Protein AF-A0A0L6JQU4-F1 (afdb_monomer_lite)

pLDDT: mean 86.3, std 13.22, range [57.06, 98.06]

Foldseek 3Di:
DCLLVVLLVCLQVPNDLVVSCVVVVHPDSVVSVVSNDYDPVRVVVVVVVVCVPPPPPDPPCVPDVPVVCVVVVND

Organism: NCBI:txid398512

Structure (mmCIF, N/CA/C/O backbone):
data_AF-A0A0L6JQU4-F1
#
_entry.id   AF-A0A0L6JQU4-F1
#
loop_
_atom_site.group_PDB
_atom_site.id
_atom_site.type_symbol
_atom_site.label_atom_id
_atom_site.label_alt_id
_atom_site.label_comp_id
_atom_site.label_asym_id
_atom_site.label_entity_id
_atom_site.label_seq_id
_atom_site.pdbx_PDB_ins_code
_atom_site.Cartn_x
_atom_site.Cartn_y
_atom_site.Cartn_z
_atom_site.occupancy
_atom_site.B_iso_or_equiv
_atom_site.auth_seq_id
_atom_site.auth_comp_id
_atom_site.auth_asym_id
_atom_site.auth_atom_id
_atom_site.pdbx_PDB_model_num
ATOM 1 N N . MET A 1 1 ? 14.021 12.965 -0.281 1.00 67.12 1 MET A N 1
ATOM 2 C CA . MET A 1 1 ? 13.131 12.016 0.428 1.00 67.12 1 MET A CA 1
ATOM 3 C C . MET A 1 1 ? 11.667 12.231 0.012 1.00 67.12 1 MET A C 1
ATOM 5 O O . MET A 1 1 ? 10.887 12.744 0.792 1.00 67.12 1 MET A O 1
ATOM 9 N N . PHE A 1 2 ? 11.271 11.868 -1.217 1.00 92.56 2 PHE A N 1
ATOM 10 C CA . PHE A 1 2 ? 9.872 12.044 -1.684 1.00 92.56 2 PHE A CA 1
ATOM 11 C C . PHE A 1 2 ? 9.302 10.828 -2.417 1.00 92.56 2 PHE A C 1
ATOM 13 O O . PHE A 1 2 ? 8.092 10.635 -2.446 1.00 92.56 2 PHE A O 1
ATOM 20 N N . ARG A 1 3 ? 10.174 9.968 -2.963 1.00 94.38 3 ARG A N 1
ATOM 21 C CA . ARG A 1 3 ? 9.789 8.745 -3.680 1.00 94.38 3 ARG A CA 1
ATOM 22 C C . ARG A 1 3 ? 8.871 7.853 -2.844 1.00 94.38 3 ARG A C 1
ATOM 24 O O . ARG A 1 3 ? 7.823 7.454 -3.330 1.00 94.38 3 ARG A O 1
ATOM 31 N N . ARG A 1 4 ? 9.252 7.590 -1.588 1.00 95.31 4 ARG A N 1
ATOM 32 C CA . ARG A 1 4 ? 8.477 6.758 -0.657 1.00 95.31 4 ARG A CA 1
ATOM 33 C C . ARG A 1 4 ? 7.105 7.357 -0.376 1.00 95.31 4 ARG A C 1
ATOM 35 O O . ARG A 1 4 ? 6.107 6.708 -0.647 1.00 95.31 4 ARG A O 1
ATOM 42 N N . THR A 1 5 ? 7.068 8.597 0.108 1.00 96.62 5 THR A N 1
AT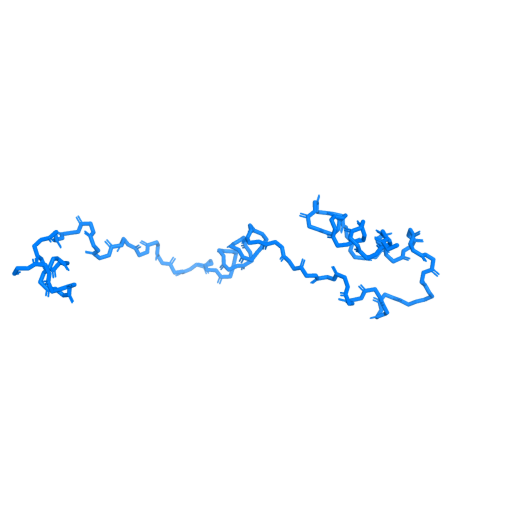OM 43 C CA . THR A 1 5 ? 5.821 9.289 0.453 1.00 96.62 5 THR A CA 1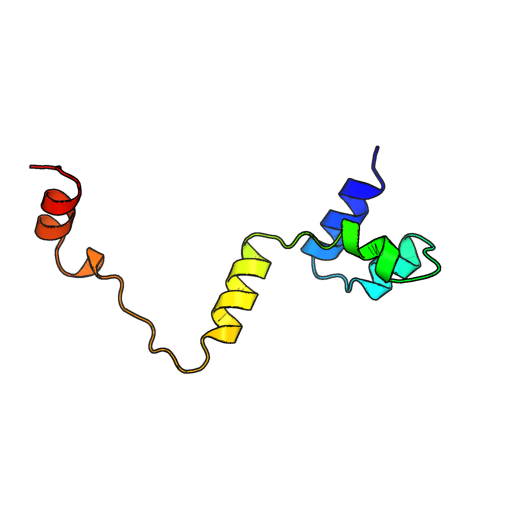
ATOM 44 C C . THR A 1 5 ? 4.874 9.360 -0.740 1.00 96.62 5 THR A C 1
ATOM 46 O O . THR A 1 5 ? 3.704 9.028 -0.614 1.00 96.62 5 THR A O 1
ATOM 49 N N . ARG A 1 6 ? 5.385 9.701 -1.931 1.00 96.75 6 ARG A N 1
ATOM 50 C CA . ARG A 1 6 ? 4.581 9.732 -3.156 1.00 96.75 6 ARG A CA 1
ATOM 51 C C . ARG A 1 6 ? 4.042 8.350 -3.531 1.00 96.75 6 ARG A C 1
ATOM 53 O O . ARG A 1 6 ? 2.872 8.250 -3.866 1.00 96.75 6 ARG A O 1
ATOM 60 N N . ALA A 1 7 ? 4.865 7.302 -3.478 1.00 97.69 7 ALA A N 1
ATOM 61 C CA . ALA A 1 7 ? 4.439 5.940 -3.806 1.00 97.69 7 ALA A CA 1
ATOM 62 C C . ALA A 1 7 ? 3.345 5.429 -2.859 1.00 97.69 7 ALA A C 1
ATOM 64 O O . ALA A 1 7 ? 2.339 4.895 -3.320 1.00 97.69 7 ALA A O 1
ATOM 65 N N . THR A 1 8 ? 3.520 5.643 -1.553 1.00 97.31 8 THR A N 1
ATOM 66 C CA . THR A 1 8 ? 2.521 5.275 -0.544 1.00 97.31 8 THR A CA 1
ATOM 67 C C . THR A 1 8 ? 1.233 6.074 -0.721 1.00 97.31 8 THR A C 1
ATOM 69 O O . THR A 1 8 ? 0.163 5.480 -0.720 1.00 97.31 8 THR A O 1
ATOM 72 N N . ASN A 1 9 ? 1.316 7.384 -0.974 1.00 97.31 9 ASN A N 1
ATOM 73 C CA . ASN A 1 9 ? 0.126 8.198 -1.223 1.00 97.31 9 ASN A CA 1
ATOM 74 C C . ASN A 1 9 ? -0.613 7.760 -2.493 1.00 97.31 9 ASN A C 1
ATOM 76 O O . ASN A 1 9 ? -1.835 7.726 -2.486 1.00 97.31 9 ASN A O 1
ATOM 80 N N . LEU A 1 10 ? 0.086 7.411 -3.580 1.00 97.31 10 LEU A N 1
ATOM 81 C CA . LEU A 1 10 ? -0.572 6.892 -4.787 1.00 97.31 10 LEU A CA 1
ATOM 82 C C . LEU A 1 10 ? -1.370 5.622 -4.474 1.00 97.31 10 LEU A C 1
ATOM 84 O O . LEU A 1 10 ? -2.534 5.533 -4.847 1.00 97.31 10 LEU A O 1
ATOM 88 N N . TYR A 1 11 ? -0.764 4.686 -3.741 1.00 97.75 11 TYR A N 1
ATOM 89 C CA . TYR A 1 11 ? -1.438 3.461 -3.320 1.00 97.75 11 TYR A CA 1
ATOM 90 C C . TYR A 1 11 ? -2.658 3.741 -2.429 1.00 97.75 11 TYR A C 1
ATOM 92 O O . TYR A 1 11 ? -3.740 3.223 -2.683 1.00 97.75 11 TYR A O 1
ATOM 100 N N . GLN A 1 12 ? -2.508 4.609 -1.425 1.00 97.44 12 GLN A N 1
ATOM 101 C CA . GLN A 1 12 ? -3.592 4.971 -0.503 1.00 97.44 12 GLN A CA 1
ATOM 102 C C . GLN A 1 12 ? -4.739 5.739 -1.174 1.00 97.44 12 GLN A C 1
ATOM 104 O O . GLN A 1 12 ? -5.862 5.673 -0.692 1.00 97.44 12 GLN A O 1
ATOM 109 N N . ASN A 1 13 ? -4.479 6.421 -2.293 1.00 96.81 13 ASN A N 1
ATOM 110 C CA . ASN A 1 13 ? -5.503 7.064 -3.126 1.00 96.81 13 ASN A CA 1
ATOM 111 C C . ASN A 1 13 ? -6.114 6.108 -4.174 1.00 96.81 13 ASN A C 1
ATOM 113 O O . ASN A 1 13 ? -6.742 6.565 -5.127 1.00 96.81 13 ASN A O 1
ATOM 117 N N . GLY A 1 14 ? -5.906 4.793 -4.038 1.00 94.62 14 GLY A N 1
ATOM 118 C CA . GLY A 1 14 ? -6.557 3.777 -4.868 1.00 94.62 14 GLY A CA 1
ATOM 119 C C . GLY A 1 14 ? -5.8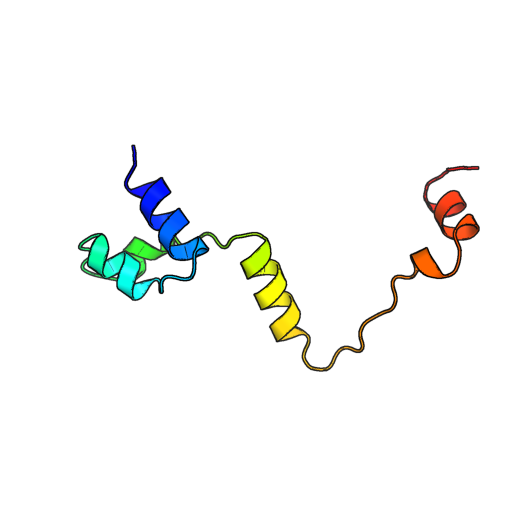28 3.413 -6.164 1.00 94.62 14 GLY A C 1
ATOM 120 O O . GLY A 1 14 ? -6.372 2.668 -6.974 1.00 94.62 14 GLY A O 1
ATOM 121 N N . VAL A 1 15 ? -4.598 3.891 -6.391 1.00 97.00 15 VAL A N 1
ATOM 122 C CA . VAL A 1 15 ? -3.803 3.438 -7.544 1.00 97.00 15 VAL A CA 1
ATOM 123 C C . VAL A 1 15 ? -3.280 2.026 -7.287 1.00 97.00 15 VAL A C 1
ATOM 125 O O . VAL A 1 15 ? -2.595 1.778 -6.292 1.00 97.00 15 VAL A O 1
ATOM 128 N N . GLU A 1 16 ? -3.534 1.109 -8.221 1.00 96.81 16 GLU A N 1
ATOM 129 C CA . GLU A 1 16 ? -3.069 -0.274 -8.117 1.00 96.81 16 GLU A CA 1
ATOM 130 C C . GLU A 1 16 ? -1.548 -0.374 -7.952 1.00 96.81 16 GLU A C 1
ATOM 132 O O . GLU A 1 16 ? -0.764 0.345 -8.586 1.00 96.81 16 GLU A O 1
ATOM 137 N N . LEU A 1 17 ? -1.111 -1.332 -7.130 1.00 97.06 17 LEU A N 1
ATOM 138 C CA . LEU A 1 17 ? 0.303 -1.514 -6.804 1.00 97.06 17 LEU A CA 1
ATOM 139 C C . LEU A 1 17 ? 1.165 -1.798 -8.048 1.00 97.06 17 LEU A C 1
ATOM 141 O O . LEU A 1 17 ? 2.335 -1.409 -8.092 1.00 97.06 17 LEU A O 1
ATOM 145 N N . GLU A 1 18 ? 0.593 -2.428 -9.077 1.00 97.62 18 GLU A N 1
ATOM 146 C CA . GLU A 1 18 ? 1.259 -2.665 -10.363 1.00 97.62 18 GLU A CA 1
ATOM 147 C C . GLU A 1 18 ? 1.570 -1.361 -11.106 1.00 97.62 18 GLU A C 1
ATOM 149 O O . GLU A 1 18 ? 2.668 -1.186 -11.639 1.00 97.62 18 GLU A O 1
ATOM 154 N N . LEU A 1 19 ? 0.643 -0.402 -11.090 1.00 97.88 19 LEU A N 1
ATOM 155 C CA . LEU A 1 19 ? 0.838 0.915 -11.694 1.00 97.88 19 LEU A CA 1
ATOM 156 C C . LEU A 1 19 ? 1.859 1.731 -10.904 1.00 97.88 19 LEU A C 1
ATOM 158 O O . LEU A 1 19 ? 2.750 2.340 -11.497 1.00 97.88 19 LEU A O 1
ATOM 162 N N . VAL A 1 20 ? 1.803 1.678 -9.569 1.00 97.81 20 VAL A N 1
ATOM 163 C CA . VAL A 1 20 ? 2.835 2.285 -8.715 1.00 97.81 20 VAL A CA 1
ATOM 164 C C . VAL A 1 20 ? 4.210 1.686 -9.033 1.00 97.81 20 VAL A C 1
ATOM 166 O O . VAL A 1 20 ? 5.190 2.419 -9.147 1.00 97.81 20 VAL A O 1
ATOM 169 N N . SER A 1 21 ? 4.298 0.370 -9.252 1.00 98.06 21 SER A N 1
ATOM 170 C CA . SER A 1 21 ? 5.537 -0.313 -9.647 1.00 98.06 21 SER A CA 1
ATOM 171 C C . SER A 1 21 ? 6.086 0.199 -10.982 1.00 98.06 21 SER A C 1
ATOM 173 O O . SER A 1 21 ? 7.267 0.554 -11.060 1.00 98.06 21 SER A O 1
ATOM 175 N N . ARG A 1 22 ? 5.220 0.341 -11.995 1.00 97.56 22 ARG A N 1
ATOM 176 C CA . ARG A 1 22 ? 5.574 0.898 -13.312 1.00 97.56 22 ARG A CA 1
ATOM 177 C C . ARG A 1 22 ? 6.063 2.344 -13.217 1.00 97.56 22 ARG A C 1
ATOM 179 O O . ARG A 1 22 ? 7.109 2.661 -13.772 1.00 97.56 22 ARG A O 1
ATOM 186 N N . ILE A 1 23 ? 5.370 3.201 -12.463 1.00 96.25 23 ILE A N 1
ATOM 187 C CA . ILE A 1 23 ? 5.757 4.612 -12.258 1.00 96.25 23 ILE A CA 1
ATOM 188 C C . ILE A 1 23 ? 7.137 4.725 -11.595 1.00 96.25 23 ILE A C 1
ATOM 190 O O . ILE A 1 23 ? 7.903 5.640 -11.892 1.00 96.25 23 ILE A O 1
ATOM 194 N N . LEU A 1 24 ? 7.462 3.804 -10.686 1.00 95.94 24 LEU A N 1
ATOM 195 C CA . LEU A 1 24 ? 8.750 3.774 -9.993 1.00 95.94 24 LEU A CA 1
ATOM 196 C C . LEU A 1 24 ? 9.872 3.100 -10.798 1.00 95.94 24 LEU A C 1
ATOM 198 O O . LEU A 1 24 ? 11.022 3.112 -10.343 1.00 95.94 24 LEU A O 1
ATOM 202 N N . GLY A 1 25 ? 9.554 2.510 -11.954 1.00 97.00 25 GLY A N 1
ATOM 203 C CA . GLY A 1 25 ? 10.504 1.781 -12.792 1.00 97.00 25 GLY A CA 1
ATOM 204 C C . GLY A 1 25 ? 11.047 0.517 -12.126 1.00 97.00 25 GLY A C 1
ATOM 205 O O . GLY A 1 25 ? 12.219 0.187 -12.291 1.00 97.00 25 GLY A O 1
ATOM 206 N N . HIS A 1 26 ? 10.243 -0.162 -11.306 1.00 97.50 26 HIS A N 1
ATOM 207 C CA . HIS A 1 26 ? 10.655 -1.421 -10.693 1.00 97.50 26 HIS A CA 1
ATOM 208 C C . HIS A 1 26 ? 10.517 -2.576 -11.692 1.00 97.50 26 HIS A C 1
ATOM 210 O O . HIS A 1 26 ? 9.497 -2.712 -12.359 1.00 97.50 26 HIS A O 1
ATOM 216 N N . ALA A 1 27 ? 11.526 -3.448 -11.748 1.00 96.12 27 ALA A N 1
ATOM 217 C CA . ALA A 1 27 ? 11.490 -4.654 -12.580 1.00 96.12 27 ALA A CA 1
ATOM 218 C C . ALA A 1 27 ? 10.518 -5.729 -12.053 1.00 96.12 27 ALA A C 1
ATOM 220 O O . ALA A 1 27 ? 10.120 -6.623 -12.792 1.00 96.12 27 ALA A O 1
ATOM 221 N N . SER A 1 28 ? 10.146 -5.659 -10.772 1.00 96.44 28 SER A N 1
ATOM 222 C CA . SER A 1 28 ? 9.220 -6.586 -10.122 1.00 96.44 28 SER A CA 1
ATOM 223 C C . SER A 1 28 ? 8.314 -5.835 -9.152 1.00 96.44 28 SER A C 1
ATOM 225 O O . SER A 1 28 ? 8.757 -4.947 -8.423 1.00 96.44 28 SER A O 1
ATOM 227 N N . THR A 1 29 ? 7.047 -6.234 -9.083 1.00 96.06 29 THR A N 1
ATOM 228 C CA . THR A 1 29 ? 6.074 -5.698 -8.119 1.00 96.06 29 THR A CA 1
ATOM 229 C C . THR A 1 29 ? 6.432 -6.050 -6.674 1.00 96.06 29 THR A C 1
ATOM 231 O O . THR A 1 29 ? 6.053 -5.330 -5.748 1.00 96.06 29 THR A O 1
ATOM 234 N N . GLN A 1 30 ? 7.234 -7.10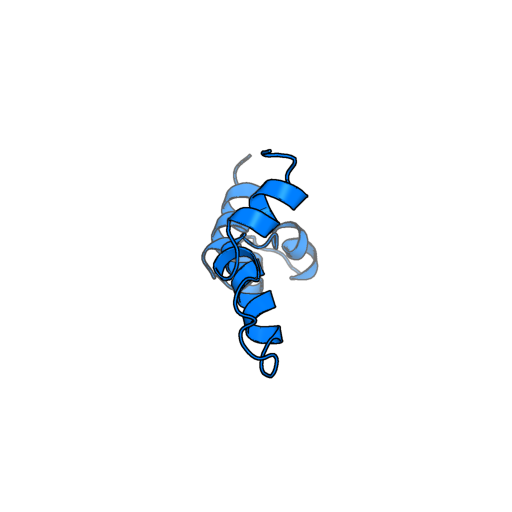0 -6.460 1.00 97.31 30 GLN A N 1
ATOM 235 C CA . GLN A 1 30 ? 7.691 -7.517 -5.134 1.00 97.31 30 GLN A CA 1
ATOM 236 C C . GLN A 1 30 ? 8.467 -6.405 -4.415 1.00 97.31 30 GLN A C 1
ATOM 238 O O . GLN A 1 30 ? 8.266 -6.192 -3.220 1.00 97.31 30 GLN A O 1
ATOM 243 N N . THR A 1 31 ? 9.295 -5.643 -5.137 1.00 96.94 31 THR A N 1
ATOM 244 C CA . THR A 1 31 ? 10.081 -4.542 -4.555 1.00 96.94 31 THR A CA 1
ATOM 245 C C . THR A 1 31 ? 9.240 -3.292 -4.288 1.00 96.94 31 THR A C 1
ATOM 247 O O . THR A 1 31 ? 9.646 -2.433 -3.511 1.00 96.94 31 THR A O 1
ATOM 250 N N . THR A 1 32 ? 8.048 -3.185 -4.885 1.00 97.75 32 THR A N 1
ATOM 251 C CA . THR A 1 32 ? 7.086 -2.097 -4.629 1.00 97.75 32 THR A CA 1
ATOM 252 C C . THR A 1 32 ? 6.243 -2.351 -3.382 1.00 97.75 32 THR A C 1
ATOM 254 O O . THR A 1 32 ? 5.719 -1.405 -2.798 1.00 97.75 32 THR A O 1
ATOM 257 N N . ARG A 1 33 ? 6.145 -3.607 -2.922 1.00 97.12 33 ARG A N 1
ATOM 258 C CA . ARG A 1 33 ? 5.297 -4.006 -1.785 1.00 97.12 33 ARG A CA 1
ATOM 259 C C . ARG A 1 33 ? 5.628 -3.258 -0.488 1.00 97.12 33 ARG A C 1
ATOM 261 O O . ARG A 1 33 ? 4.745 -3.052 0.334 1.00 97.12 33 ARG A O 1
ATOM 268 N N . ILE A 1 34 ? 6.856 -2.754 -0.346 1.00 96.88 34 ILE A N 1
ATOM 269 C CA . ILE A 1 34 ? 7.274 -1.898 0.778 1.00 96.88 34 ILE A CA 1
ATOM 270 C C . ILE A 1 34 ? 6.473 -0.588 0.899 1.00 96.88 34 ILE A C 1
ATOM 272 O O . ILE A 1 34 ? 6.530 0.061 1.941 1.00 96.88 34 ILE A O 1
ATOM 276 N N . TYR A 1 35 ? 5.763 -0.177 -0.158 1.00 96.56 35 TYR A N 1
ATOM 277 C CA . TYR A 1 35 ? 4.927 1.026 -0.183 1.00 96.56 35 TYR A CA 1
ATOM 278 C C . TYR A 1 35 ? 3.434 0.735 -0.009 1.00 96.56 35 TYR A C 1
ATOM 280 O O . TYR A 1 35 ? 2.670 1.685 0.151 1.00 96.56 35 TYR A O 1
ATOM 288 N N . ALA A 1 36 ? 3.027 -0.540 -0.008 1.00 95.81 36 ALA A N 1
ATOM 289 C CA . ALA A 1 36 ? 1.636 -0.984 0.092 1.00 95.81 36 ALA A CA 1
ATOM 290 C C . ALA A 1 36 ? 1.102 -0.914 1.536 1.00 95.81 36 ALA A C 1
ATOM 292 O O . ALA A 1 36 ? 0.524 -1.868 2.052 1.00 95.81 36 ALA A O 1
ATOM 293 N N . THR A 1 37 ? 1.340 0.207 2.219 1.00 96.56 37 THR A N 1
ATOM 294 C CA . THR A 1 37 ? 0.786 0.472 3.549 1.00 96.56 37 THR A CA 1
ATOM 295 C C . THR A 1 37 ? -0.637 1.009 3.379 1.00 96.56 37 THR A C 1
ATOM 297 O O . THR A 1 37 ? -0.786 2.121 2.864 1.00 96.56 37 THR A O 1
ATOM 300 N N . PRO A 1 38 ? -1.680 0.251 3.770 1.00 95.50 38 PRO A N 1
ATOM 301 C CA . PRO A 1 38 ? -3.064 0.677 3.582 1.00 95.50 38 PRO A CA 1
ATOM 302 C C . PRO A 1 38 ? -3.399 1.891 4.455 1.00 95.50 38 PRO A C 1
ATOM 304 O O . PRO A 1 38 ? -2.804 2.088 5.517 1.00 95.50 38 PRO A O 1
ATOM 307 N N . SER A 1 39 ? -4.355 2.708 4.006 1.00 95.94 39 SER A N 1
ATOM 308 C CA . SER A 1 39 ? -4.953 3.747 4.848 1.00 95.94 39 SER A CA 1
ATOM 309 C C . SER A 1 39 ? -5.932 3.128 5.854 1.00 95.94 39 SER A C 1
ATOM 311 O O . SER A 1 39 ? -6.328 1.966 5.732 1.00 95.94 39 SER A O 1
ATOM 313 N N . ILE A 1 40 ? -6.349 3.908 6.854 1.00 94.44 40 ILE A N 1
ATOM 314 C CA . ILE A 1 40 ? -7.376 3.477 7.817 1.00 94.44 40 ILE A CA 1
ATOM 315 C C . ILE A 1 40 ? -8.685 3.131 7.100 1.00 94.44 40 ILE A C 1
ATOM 317 O O . ILE A 1 40 ? -9.336 2.152 7.449 1.00 94.44 40 ILE A O 1
ATOM 321 N N . GLU A 1 41 ? -9.053 3.907 6.085 1.00 92.62 41 GLU A N 1
ATOM 322 C CA . GLU A 1 41 ? -10.263 3.699 5.284 1.00 92.62 41 GLU A CA 1
ATOM 323 C C . GLU A 1 41 ? -10.182 2.395 4.490 1.00 92.62 41 GLU A C 1
ATOM 325 O O . GLU A 1 41 ? -11.095 1.584 4.583 1.00 92.62 41 GLU A O 1
ATOM 330 N N . MET A 1 42 ? -9.051 2.130 3.824 1.00 94.44 42 MET A N 1
ATOM 331 C CA . MET A 1 42 ? -8.824 0.864 3.115 1.00 94.44 42 MET A CA 1
ATOM 332 C C . MET A 1 42 ? -8.879 -0.339 4.061 1.00 94.44 42 MET A C 1
ATOM 334 O O . MET A 1 42 ? -9.417 -1.384 3.708 1.00 94.44 42 MET A O 1
ATOM 338 N N . MET A 1 43 ? -8.327 -0.212 5.275 1.00 92.38 43 MET A N 1
ATOM 339 C CA . MET A 1 43 ? -8.428 -1.271 6.285 1.00 92.38 43 MET A CA 1
ATOM 340 C C . MET A 1 43 ? -9.881 -1.493 6.716 1.00 92.38 43 MET A C 1
ATOM 342 O O . MET A 1 43 ? -10.313 -2.639 6.800 1.00 92.38 43 MET A O 1
ATOM 346 N N . LYS A 1 44 ? -10.643 -0.419 6.963 1.00 89.88 44 LYS A N 1
ATOM 347 C CA . LYS A 1 44 ? -12.073 -0.503 7.296 1.00 89.88 44 LYS A CA 1
ATOM 348 C C . LYS A 1 44 ? -12.878 -1.161 6.180 1.00 89.88 44 LYS A C 1
ATOM 350 O O . LYS A 1 44 ? -13.680 -2.037 6.472 1.00 89.88 44 LYS A O 1
ATOM 355 N N . GLU A 1 45 ? -12.643 -0.777 4.931 1.00 90.06 45 GLU A N 1
ATOM 356 C CA . GLU A 1 45 ? -13.308 -1.357 3.763 1.00 90.06 45 GLU A CA 1
ATOM 357 C C . GLU A 1 45 ? -12.974 -2.843 3.608 1.00 90.06 45 GLU A C 1
ATOM 359 O O . GLU A 1 45 ? -13.878 -3.659 3.463 1.00 90.06 45 GLU A O 1
ATOM 364 N N . ALA A 1 46 ? -11.698 -3.221 3.724 1.00 88.50 46 ALA A N 1
ATOM 365 C CA . ALA A 1 46 ? -11.279 -4.618 3.644 1.00 88.50 46 ALA A CA 1
ATOM 366 C C . ALA A 1 46 ? -11.898 -5.474 4.761 1.00 88.50 46 ALA A C 1
ATOM 368 O O . ALA A 1 46 ? -12.351 -6.592 4.509 1.00 88.50 46 ALA A O 1
ATOM 369 N N . MET A 1 47 ? -11.959 -4.941 5.988 1.00 85.69 47 MET A N 1
ATOM 370 C CA . MET A 1 47 ? -12.645 -5.602 7.099 1.00 85.69 47 MET A CA 1
ATOM 371 C C . MET A 1 47 ? -14.153 -5.695 6.841 1.00 85.69 47 MET A C 1
ATOM 373 O O . MET A 1 47 ? -14.710 -6.778 6.970 1.00 85.69 47 MET A O 1
ATOM 377 N N . GLY A 1 48 ? -14.808 -4.618 6.402 1.00 80.12 48 GLY A N 1
ATOM 378 C CA . GLY A 1 48 ? -16.242 -4.612 6.094 1.00 80.12 48 GLY A CA 1
ATOM 379 C C . GLY A 1 48 ? -16.622 -5.566 4.957 1.00 80.12 48 GLY A C 1
ATOM 380 O O . GLY A 1 48 ? -17.603 -6.294 5.060 1.00 80.12 48 GLY A O 1
ATOM 381 N N . ALA A 1 49 ? -15.807 -5.652 3.906 1.00 72.00 49 ALA A N 1
ATOM 382 C CA . ALA A 1 49 ? -16.013 -6.590 2.805 1.00 72.00 49 ALA A CA 1
ATOM 383 C C . ALA A 1 49 ? -15.867 -8.059 3.245 1.00 72.00 49 ALA A C 1
ATOM 385 O O . ALA A 1 49 ? -16.545 -8.938 2.711 1.00 72.00 49 ALA A O 1
ATOM 386 N N . SER A 1 50 ? -15.015 -8.339 4.239 1.00 61.62 50 SER A N 1
ATOM 387 C CA . SER A 1 50 ? -14.883 -9.685 4.818 1.00 61.62 50 SER A CA 1
ATOM 388 C C . SER A 1 50 ? -16.071 -10.105 5.695 1.00 61.62 50 SER A C 1
ATOM 390 O O . SER A 1 50 ? -16.206 -11.282 6.017 1.00 61.62 50 SER A O 1
ATOM 392 N N . VAL A 1 51 ? -16.947 -9.159 6.046 1.00 60.19 51 VAL A N 1
ATOM 393 C CA . VAL A 1 51 ? -18.064 -9.324 6.987 1.00 60.19 51 VAL A CA 1
ATOM 394 C C . VAL A 1 51 ? -19.388 -9.664 6.277 1.00 60.19 51 VAL A C 1
ATOM 396 O O . VAL A 1 51 ? -20.435 -9.723 6.914 1.00 60.19 51 VAL A O 1
ATOM 399 N N . ASN A 1 52 ? -19.365 -9.979 4.973 1.00 57.06 52 ASN A N 1
ATOM 400 C CA . ASN A 1 52 ? -20.527 -10.518 4.251 1.00 57.06 52 ASN A CA 1
ATOM 401 C C . ASN A 1 52 ? -21.096 -11.761 4.976 1.00 57.06 52 ASN A C 1
ATOM 403 O O . ASN A 1 52 ? -20.602 -12.871 4.793 1.00 57.06 52 ASN A O 1
ATOM 407 N N . GLY A 1 53 ? -22.132 -11.570 5.801 1.00 58.84 53 GLY A N 1
ATOM 408 C CA . GLY A 1 53 ? -22.802 -12.629 6.562 1.00 58.84 53 GLY A CA 1
ATOM 409 C C . GLY A 1 53 ? -22.800 -12.483 8.089 1.00 58.84 53 GLY A C 1
ATOM 410 O O . GLY A 1 53 ? -23.499 -13.258 8.739 1.00 58.84 53 GLY A O 1
ATOM 411 N N . ILE A 1 54 ? -22.093 -11.511 8.676 1.00 59.94 54 ILE A N 1
ATOM 412 C CA . ILE A 1 54 ? -22.278 -11.178 10.100 1.00 59.94 54 ILE A CA 1
ATOM 413 C C . ILE A 1 54 ? -23.338 -10.073 10.166 1.00 59.94 54 ILE A C 1
ATOM 415 O O . ILE A 1 54 ? -23.159 -9.041 9.514 1.00 59.94 54 ILE A O 1
ATOM 419 N N . PRO A 1 55 ? -24.461 -10.270 10.880 1.00 65.81 55 PRO A N 1
ATOM 420 C CA . PRO A 1 55 ? -25.429 -9.199 11.081 1.00 65.81 55 PRO A CA 1
ATOM 421 C C . PRO A 1 55 ? -24.719 -7.993 11.700 1.00 65.81 55 PRO A C 1
ATOM 423 O O . PRO A 1 55 ? -23.859 -8.181 12.560 1.00 65.81 55 PRO A O 1
ATOM 426 N N . GLU A 1 56 ? -25.059 -6.775 11.262 1.00 68.00 56 GLU A N 1
ATOM 427 C CA . GLU A 1 56 ? -24.560 -5.554 11.900 1.00 68.00 56 GLU A CA 1
ATOM 428 C C . GLU A 1 56 ? -24.886 -5.626 13.396 1.00 68.00 56 GLU A C 1
ATOM 430 O O . GLU A 1 56 ? -26.041 -5.476 13.809 1.00 68.00 56 GLU A O 1
ATOM 435 N N . GLU A 1 57 ? -23.878 -5.938 14.212 1.00 66.00 57 GLU A N 1
ATOM 436 C CA . GLU A 1 57 ? -24.045 -5.972 15.653 1.00 66.00 57 GLU A CA 1
ATOM 437 C C . GLU A 1 57 ? -24.334 -4.545 16.098 1.00 66.00 57 GLU A C 1
ATOM 439 O O . GLU A 1 57 ? -23.508 -3.641 15.946 1.00 66.00 57 GLU A O 1
ATOM 444 N N . GLN A 1 58 ? -25.537 -4.329 16.634 1.00 67.00 58 GLN A N 1
ATOM 445 C CA . GLN A 1 58 ? -25.829 -3.061 17.276 1.00 67.00 58 GLN A CA 1
ATOM 446 C C . GLN A 1 58 ? -24.828 -2.878 1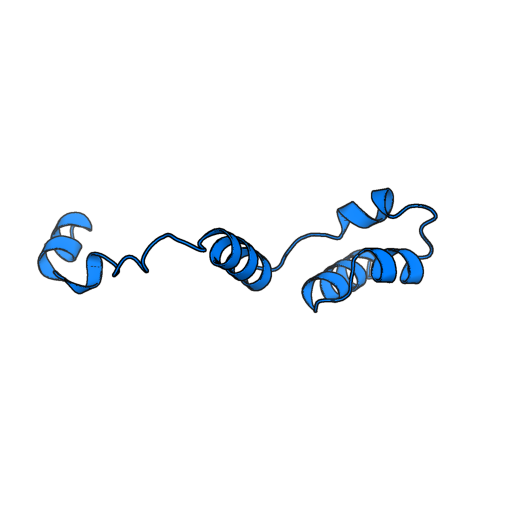8.413 1.00 67.00 58 GLN A C 1
ATOM 448 O O . GLN A 1 58 ? -24.695 -3.778 19.251 1.00 67.00 58 GLN A O 1
ATOM 453 N N . PRO A 1 59 ? -24.139 -1.733 18.468 1.00 68.00 59 PRO A N 1
ATOM 454 C CA . PRO A 1 59 ? -23.180 -1.501 19.524 1.00 68.00 59 PRO A CA 1
ATOM 455 C C . PRO A 1 59 ? -23.874 -1.598 20.886 1.00 68.00 59 PRO A C 1
ATOM 457 O O . PRO A 1 59 ? -24.884 -0.942 21.139 1.00 68.00 59 PRO A O 1
ATOM 460 N N . LEU A 1 60 ? -23.324 -2.431 21.769 1.00 65.31 60 LEU A N 1
ATOM 461 C CA . LEU A 1 60 ? -23.914 -2.732 23.078 1.00 65.31 60 LEU A CA 1
ATOM 462 C C . LEU A 1 60 ? -24.069 -1.479 23.957 1.00 65.31 60 LEU A C 1
ATOM 464 O O . LEU A 1 60 ? -24.995 -1.405 24.756 1.00 65.31 60 LEU A O 1
ATOM 468 N N . TRP A 1 61 ? -23.231 -0.460 23.742 1.00 65.69 61 TRP A N 1
ATOM 469 C CA . TRP A 1 61 ? -23.272 0.809 24.476 1.00 65.69 61 TRP A CA 1
ATOM 470 C C . TRP A 1 61 ? -24.504 1.677 24.184 1.00 65.69 61 TRP A C 1
ATOM 472 O O . TRP A 1 61 ? -24.763 2.621 24.919 1.00 65.69 61 TRP A O 1
ATOM 482 N N . LEU A 1 62 ? -25.250 1.409 23.106 1.00 62.94 62 LEU A N 1
ATOM 483 C CA . LEU A 1 62 ? -26.463 2.164 22.763 1.00 62.94 62 LEU A CA 1
ATOM 484 C C . LEU A 1 62 ? -27.681 1.726 23.588 1.00 62.94 62 LEU A C 1
ATOM 486 O O . LEU A 1 62 ? -28.698 2.414 23.578 1.00 62.94 62 LEU A O 1
ATOM 490 N N . LYS A 1 63 ? -27.601 0.571 24.260 1.00 66.94 63 LYS A N 1
ATOM 491 C CA . LYS A 1 63 ? -28.732 -0.016 24.988 1.00 66.94 63 LYS A CA 1
ATOM 492 C C . LYS A 1 63 ? -28.796 0.403 26.452 1.00 66.94 63 LYS A C 1
ATOM 494 O O . LYS A 1 63 ? -29.900 0.447 26.984 1.00 66.94 63 LYS A O 1
ATOM 499 N N . ASP A 1 64 ? -27.659 0.706 27.077 1.00 76.19 64 ASP A N 1
ATOM 500 C CA . ASP A 1 64 ? -27.615 1.040 28.500 1.00 76.19 64 ASP A CA 1
ATOM 501 C C . ASP A 1 64 ? -26.401 1.928 28.838 1.00 76.19 64 ASP A C 1
ATOM 503 O O . ASP A 1 64 ? -25.259 1.474 28.955 1.00 76.19 64 ASP A O 1
ATOM 507 N N . GLU A 1 65 ? -26.654 3.233 28.950 1.00 78.75 65 GLU A N 1
ATOM 508 C CA . GLU A 1 65 ? -25.647 4.237 29.308 1.00 78.75 65 GLU A CA 1
ATOM 509 C C . GLU A 1 65 ? -25.227 4.118 30.786 1.00 78.75 65 GLU A C 1
ATOM 511 O O . GLU A 1 65 ? -24.078 4.415 31.116 1.00 78.75 65 GLU A O 1
ATOM 516 N N . GLU A 1 66 ? -26.107 3.615 31.663 1.00 80.44 66 GLU A N 1
ATOM 517 C CA . GLU A 1 66 ? -25.789 3.342 33.071 1.00 80.44 66 GLU A CA 1
ATOM 518 C C . GLU A 1 66 ? -24.865 2.125 33.206 1.00 80.44 66 GLU A C 1
ATOM 520 O O . GLU A 1 66 ? -23.888 2.170 33.957 1.00 80.44 66 GLU A O 1
ATOM 525 N N . GLU A 1 67 ? -25.117 1.047 32.458 1.00 78.44 67 GLU A N 1
ATOM 526 C CA . GLU A 1 67 ? -24.241 -0.132 32.445 1.00 78.44 67 GLU A CA 1
ATOM 527 C C . GLU A 1 67 ? -22.852 0.213 31.889 1.00 78.44 67 GLU A C 1
ATOM 529 O O . GLU A 1 67 ? -21.831 -0.200 32.450 1.00 78.44 67 GLU A O 1
ATOM 534 N N . LEU A 1 68 ? -22.795 1.034 30.835 1.00 81.50 68 LEU A N 1
ATOM 535 C CA . LEU A 1 68 ? -21.538 1.536 30.286 1.00 81.50 68 LEU A CA 1
ATOM 536 C C . LEU A 1 68 ? -20.783 2.402 31.304 1.00 81.50 68 LEU A C 1
ATOM 538 O O . LEU A 1 68 ? -19.579 2.217 31.495 1.00 81.50 68 LEU A O 1
ATOM 542 N N . ALA A 1 69 ? -21.481 3.317 31.981 1.00 84.44 69 ALA A N 1
ATOM 543 C CA . ALA A 1 69 ? -20.900 4.166 33.014 1.00 84.44 69 ALA A CA 1
ATOM 544 C C . ALA A 1 69 ? -20.315 3.320 34.158 1.00 84.44 69 ALA A C 1
ATOM 546 O O . ALA A 1 69 ? -19.148 3.498 34.522 1.00 84.44 69 ALA A O 1
ATOM 547 N N . ARG A 1 70 ? -21.047 2.295 34.611 1.00 83.38 70 ARG A N 1
ATOM 548 C CA . ARG A 1 70 ? -20.585 1.333 35.620 1.00 83.38 70 ARG A CA 1
ATOM 549 C C . ARG A 1 70 ? -19.338 0.559 35.175 1.00 83.38 70 ARG A C 1
ATOM 551 O O . ARG A 1 70 ? -18.392 0.432 35.953 1.00 83.38 70 ARG A O 1
ATOM 558 N N . LEU A 1 71 ? -19.307 0.051 33.939 1.00 83.06 71 LEU A N 1
ATOM 559 C CA . LEU A 1 71 ? -18.155 -0.678 33.379 1.00 83.06 71 LEU A CA 1
ATOM 560 C C . LEU A 1 71 ? -16.915 0.215 33.221 1.00 83.06 71 LEU A C 1
ATOM 562 O O . LE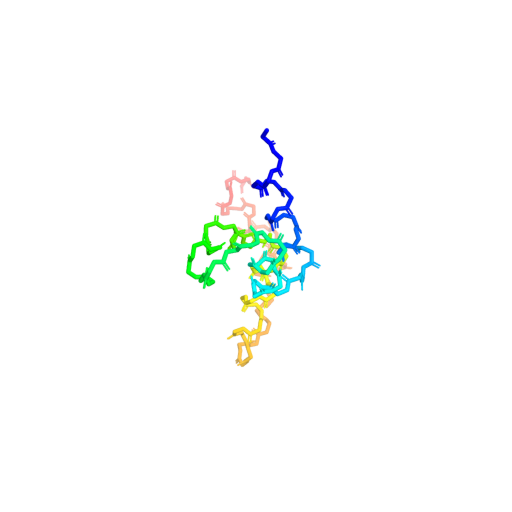U A 1 71 ? -15.790 -0.249 33.407 1.00 83.06 71 LEU A O 1
ATOM 566 N N . CYS A 1 72 ? -17.111 1.497 32.913 1.00 83.50 72 CYS A N 1
ATOM 567 C CA . CYS A 1 72 ? -16.045 2.490 32.789 1.00 83.50 72 CYS A CA 1
ATOM 568 C C . CYS A 1 72 ? -15.628 3.130 34.128 1.00 83.50 72 CYS A C 1
ATOM 570 O O . CYS A 1 72 ? -14.744 3.988 34.135 1.00 83.50 72 CYS A O 1
ATOM 572 N N . GLY A 1 73 ? -16.231 2.736 35.258 1.00 83.19 73 GLY A N 1
ATOM 573 C CA . GLY A 1 73 ? -15.935 3.302 36.582 1.00 83.19 73 GLY A CA 1
ATOM 574 C C . GLY A 1 73 ? -16.478 4.721 36.793 1.00 83.19 73 GLY A C 1
ATOM 575 O O . GLY A 1 73 ? -16.055 5.423 37.713 1.00 83.19 73 GLY A O 1
ATOM 576 N N . LEU A 1 74 ? -17.407 5.151 35.942 1.00 82.56 74 LEU A N 1
ATOM 577 C CA . LEU A 1 74 ? -18.145 6.400 36.045 1.00 82.56 74 LEU A CA 1
ATOM 578 C C . LEU A 1 74 ? -19.407 6.157 36.893 1.00 82.56 74 LEU A C 1
ATOM 580 O O . LEU A 1 74 ? -20.501 6.039 36.367 1.00 82.56 74 LEU A O 1
ATOM 584 N N . ARG A 1 75 ? -19.214 6.155 38.217 1.00 63.09 75 ARG A N 1
ATOM 585 C CA . ARG A 1 75 ? -20.230 6.038 39.285 1.00 63.09 75 ARG A CA 1
ATOM 586 C C . ARG A 1 75 ? -20.927 4.683 39.457 1.00 63.09 75 ARG A C 1
ATOM 588 O O . ARG A 1 75 ? -21.326 4.038 38.470 1.00 63.09 75 ARG A O 1
#

InterPro domains:
  IPR002104 Integrase, catalytic domain [PF00589] (1-38)
  IPR002104 Integrase, catalytic domain [PS51898] (1-48)
  IPR011010 DNA breaking-rejoining enzyme, catalytic core [SSF56349] (1-48)
  IPR013762 Integrase-like, catalytic domain superfamily [G3DSA:1.10.443.10] (1-55)

Sequence (75 aa):
MFRRTRATNLYQNGVELELVSRILGHASTQTTRIYATPSIEMMKEAMGASVNGIPEEQPLWLKDEEELARLCGLR

Radius of gyration: 20.3 Å; chains: 1; bounding box: 42×25×53 Å

Secondary structure (DSSP, 8-state):
--HHHHHHHHHHTT--HHHHHHHTT-S-GGGGGGG----HHHHHHHHHHHTTTS-----GGGT-HHHHHHHTT--